Protein AF-A0A962LNJ7-F1 (afdb_monomer)

Solvent-accessible surface area (backbone atoms only — not comparable to full-atom values): 4682 Å² total; per-residue (Å²): 136,46,69,56,53,18,64,59,39,49,76,72,67,53,51,30,33,33,34,39,23,33,70,70,36,47,74,70,51,39,65,50,36,55,49,21,22,47,78,59,70,27,46,75,48,82,42,74,46,89,78,63,65,41,71,70,51,35,48,55,50,48,68,74,40,66,93,65,41,78,46,78,44,51,44,68,58,68,49,48,45,76,45,94

Secondary structure (DSSP, 8-state):
--TTHHHHHHHTT--EEEEEE-HHHIIIIIHHHHHHHHHTT-EEEEEE--S---HHHHHHHHHHHTTT-SEEEEESSHHHHHT-

Nearest PDB structures (foldseek):
  8goa-assembly1_A  TM=9.380E-01  e=1.376E-05  Escherichia coli K-12
  1jqa-assembly1_A  TM=9.460E-01  e=1.472E-05  Geobacillus stearothermophilus
  1jpu-assembly1_A  TM=9.487E-01  e=5.267E-05  Geobacillus stearothermophilus
  1jq5-assembly1_A  TM=9.535E-01  e=7.366E-05  Geobacillus stearothermophilus
  5xn8-assembly1_A  TM=9.369E-01  e=7.878E-05  unidentified

pLDDT: mean 93.02, std 6.14, range [53.75, 97.5]

Sequence (84 aa):
MLNGTGRYLSLLRVKRVAILMSVRGQASEGKQLIRSLKSEGIESEVRTFGGECSLAEVEIHRSALQGRADCLIAVGGGKCVDAG

Foldseek 3Di:
DQLCVLVVVVVVVWAEEEEEEAPVCCVPPVVNNCVSNVVNNHHYDYDHQPQALDPVSLVVVCVVCPVPGPYYHFDDDDSSVSSD

Mean predicted aligned error: 3.02 Å

Radius of gyration: 12.23 Å; Cα contacts (8 Å, |Δi|>4): 135; chains: 1; bounding box: 32×19×26 Å

Structure (mmCIF, N/CA/C/O backbone):
data_AF-A0A962LNJ7-F1
#
_entry.id   AF-A0A962LNJ7-F1
#
loop_
_atom_site.group_PDB
_atom_site.id
_atom_site.type_symbol
_atom_site.label_atom_id
_atom_site.label_alt_id
_atom_site.label_comp_id
_atom_site.label_asym_id
_atom_site.label_entity_id
_atom_site.label_seq_id
_atom_site.pdbx_PDB_ins_code
_atom_site.Cartn_x
_atom_site.Cartn_y
_atom_site.Cartn_z
_atom_site.occupancy
_atom_site.B_iso_or_equiv
_atom_site.auth_seq_id
_atom_site.auth_comp_id
_atom_site.auth_asym_id
_atom_site.auth_atom_id
_atom_site.pdbx_PDB_model_num
ATOM 1 N N . MET A 1 1 ? -14.451 0.152 -8.809 1.00 53.75 1 MET A N 1
ATOM 2 C CA . MET A 1 1 ? -14.563 -1.206 -8.225 1.00 53.75 1 MET A CA 1
ATOM 3 C C . MET A 1 1 ? -13.963 -1.319 -6.815 1.00 53.75 1 MET A C 1
ATOM 5 O O . MET A 1 1 ? -14.239 -2.306 -6.156 1.00 53.75 1 MET A O 1
ATOM 9 N N . LEU A 1 2 ? -13.237 -0.318 -6.287 1.00 70.50 2 LEU A N 1
ATOM 10 C CA . LEU A 1 2 ? -12.546 -0.416 -4.981 1.00 70.50 2 LEU A CA 1
ATOM 11 C C . LEU A 1 2 ? -13.330 0.166 -3.783 1.00 70.50 2 LEU A C 1
ATOM 13 O O . LEU A 1 2 ? -12.784 0.328 -2.699 1.00 70.50 2 LEU A O 1
ATOM 17 N N . ASN A 1 3 ? -14.615 0.501 -3.952 1.00 74.56 3 ASN A N 1
ATOM 18 C CA . ASN A 1 3 ? -15.402 1.167 -2.901 1.00 74.56 3 ASN A CA 1
ATOM 19 C C . ASN A 1 3 ? -15.671 0.283 -1.673 1.00 74.56 3 ASN A C 1
ATOM 21 O O . ASN A 1 3 ? -15.921 0.812 -0.595 1.00 74.56 3 ASN A O 1
ATOM 25 N N . GLY A 1 4 ? -15.644 -1.043 -1.831 1.00 86.75 4 GLY A N 1
ATOM 26 C CA . GLY A 1 4 ? -15.911 -1.990 -0.747 1.00 86.75 4 GLY A CA 1
ATOM 27 C C . GLY A 1 4 ? -14.675 -2.418 0.042 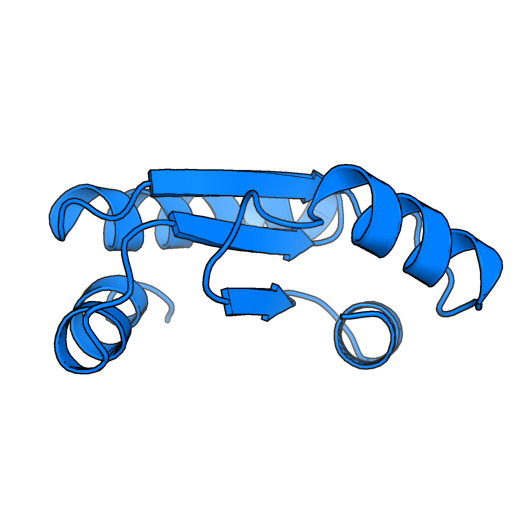1.00 86.75 4 GLY A C 1
ATOM 28 O O . GLY A 1 4 ? -14.828 -3.102 1.048 1.00 86.75 4 GLY A O 1
ATOM 29 N N . THR A 1 5 ? -13.465 -2.047 -0.391 1.00 91.69 5 THR A N 1
ATOM 30 C CA . THR A 1 5 ? -12.221 -2.610 0.156 1.00 91.69 5 THR A CA 1
ATOM 31 C C . THR A 1 5 ? -12.061 -2.336 1.648 1.00 91.69 5 THR A C 1
ATOM 33 O O . THR A 1 5 ? -11.741 -3.258 2.394 1.00 91.69 5 THR A O 1
ATOM 36 N N . GLY A 1 6 ? -12.359 -1.116 2.108 1.00 92.12 6 GLY A N 1
ATOM 37 C CA . GLY A 1 6 ? -12.330 -0.798 3.537 1.00 92.12 6 GLY A CA 1
ATOM 38 C C . GLY A 1 6 ? -13.263 -1.687 4.353 1.00 92.12 6 GLY A C 1
ATOM 39 O O . GLY A 1 6 ? -12.854 -2.215 5.382 1.00 92.12 6 GLY A O 1
ATOM 40 N N . ARG A 1 7 ? -14.485 -1.924 3.859 1.00 93.25 7 ARG A N 1
ATOM 41 C CA . ARG A 1 7 ? -15.480 -2.741 4.565 1.00 93.25 7 ARG A CA 1
ATOM 42 C C . ARG A 1 7 ? -15.068 -4.205 4.666 1.00 93.25 7 ARG A C 1
ATOM 44 O O . ARG A 1 7 ? -15.361 -4.855 5.659 1.00 93.25 7 ARG A O 1
ATOM 51 N N . TYR A 1 8 ? -14.381 -4.741 3.660 1.00 92.94 8 TYR A N 1
ATOM 52 C CA . TYR A 1 8 ? -13.845 -6.101 3.748 1.00 92.94 8 TYR A CA 1
ATOM 53 C C . TYR A 1 8 ? -12.691 -6.197 4.749 1.00 92.94 8 TYR A C 1
ATOM 55 O O . TYR A 1 8 ? -12.630 -7.148 5.524 1.00 92.94 8 TYR A O 1
ATOM 63 N N . LEU A 1 9 ? -11.804 -5.201 4.779 1.00 93.50 9 LEU A N 1
ATOM 64 C CA . LEU A 1 9 ? -10.670 -5.190 5.705 1.00 93.50 9 LEU A CA 1
ATOM 65 C C . LEU A 1 9 ? -11.079 -4.902 7.153 1.00 93.50 9 LEU A C 1
ATOM 67 O O . LEU A 1 9 ? -10.439 -5.414 8.073 1.00 93.50 9 LEU A O 1
ATOM 71 N N . SER A 1 10 ? -12.170 -4.163 7.382 1.00 92.31 10 SER A N 1
ATOM 72 C CA . SER A 1 10 ? -12.687 -3.934 8.735 1.00 92.31 10 SER A CA 1
ATOM 73 C C . SER A 1 10 ? -13.178 -5.231 9.394 1.00 92.31 10 SER A C 1
ATOM 75 O O . SER A 1 10 ? -12.989 -5.407 10.600 1.00 92.31 10 SER A O 1
ATOM 77 N N . LEU A 1 11 ? -13.672 -6.203 8.612 1.00 94.00 11 LEU A N 1
ATOM 78 C CA . LEU A 1 11 ? -14.004 -7.553 9.099 1.00 94.00 11 LEU A CA 1
ATOM 79 C C . LEU A 1 11 ? -12.773 -8.324 9.597 1.00 94.00 11 LEU A C 1
ATOM 81 O O . LEU A 1 11 ? -12.881 -9.121 10.527 1.00 94.00 11 LEU A O 1
ATOM 85 N N . LEU A 1 12 ? -11.598 -8.051 9.021 1.00 93.19 12 LEU A N 1
ATOM 86 C CA . LEU A 1 12 ? -10.313 -8.618 9.442 1.00 93.19 12 LEU A CA 1
ATOM 87 C C . LEU A 1 12 ? -9.671 -7.842 10.603 1.00 93.19 12 LEU A C 1
ATOM 89 O O . LEU A 1 12 ? -8.572 -8.179 11.032 1.00 93.19 12 LEU A O 1
ATOM 93 N N . ARG A 1 13 ? -10.351 -6.810 11.127 1.00 93.06 13 ARG A N 1
ATOM 94 C CA . ARG A 1 13 ? -9.872 -5.929 12.207 1.00 93.06 13 ARG A CA 1
ATOM 95 C C . ARG A 1 13 ? -8.551 -5.217 11.892 1.00 93.06 13 ARG A C 1
ATOM 97 O O . ARG A 1 13 ? -7.854 -4.794 12.813 1.00 93.06 13 ARG A O 1
ATOM 104 N N . VAL A 1 14 ? -8.237 -5.042 10.611 1.00 95.19 14 VAL A N 1
ATOM 105 C CA . VAL A 1 14 ? -7.073 -4.275 10.153 1.00 95.19 14 VAL A CA 1
ATOM 106 C C . VAL A 1 14 ? -7.231 -2.810 10.561 1.00 95.19 14 VAL A C 1
ATOM 108 O O . VAL A 1 14 ? -8.321 -2.245 10.438 1.00 95.19 14 VAL A O 1
ATOM 111 N N . LYS A 1 15 ? -6.153 -2.188 11.053 1.00 95.69 15 LYS A N 1
ATOM 112 C CA . LYS A 1 15 ? -6.143 -0.772 11.455 1.00 95.69 15 LYS A CA 1
ATOM 113 C C . LYS A 1 15 ? -5.227 0.078 10.593 1.00 95.69 15 LYS A C 1
ATOM 115 O O . LYS A 1 15 ? -5.558 1.234 10.345 1.00 95.69 15 LYS A O 1
ATOM 120 N N . ARG A 1 16 ? -4.121 -0.492 10.116 1.00 97.25 16 ARG A N 1
ATOM 121 C CA . ARG A 1 16 ? -3.125 0.187 9.285 1.00 97.25 16 ARG A CA 1
ATOM 122 C C . ARG A 1 16 ? -2.838 -0.634 8.042 1.00 97.25 16 ARG A C 1
ATOM 124 O O . ARG A 1 16 ? -2.449 -1.797 8.128 1.00 97.25 16 ARG A O 1
ATOM 131 N N . VAL A 1 17 ? -3.005 -0.016 6.887 1.00 97.31 17 VAL A N 1
ATOM 132 C CA . VAL A 1 17 ? -2.818 -0.635 5.577 1.00 97.31 17 VAL A CA 1
ATOM 133 C C . VAL A 1 17 ? -1.684 0.062 4.851 1.00 97.31 17 VAL A C 1
ATOM 135 O O . VAL A 1 17 ? -1.697 1.279 4.686 1.00 97.31 17 VAL A O 1
ATOM 138 N N . ALA A 1 18 ? -0.735 -0.703 4.337 1.00 97.50 18 ALA A N 1
ATOM 139 C CA . ALA A 1 18 ? 0.159 -0.206 3.308 1.00 97.50 18 ALA A CA 1
ATOM 140 C C . ALA A 1 18 ? -0.480 -0.412 1.932 1.00 97.50 18 ALA A C 1
ATOM 142 O O . ALA A 1 18 ? -1.097 -1.447 1.679 1.00 97.50 18 ALA A O 1
ATOM 143 N N . ILE A 1 19 ? -0.322 0.549 1.027 1.00 96.88 19 ILE A N 1
ATOM 144 C CA . ILE A 1 19 ? -0.772 0.420 -0.356 1.00 96.88 19 ILE A CA 1
ATOM 145 C C . ILE A 1 19 ? 0.417 0.611 -1.290 1.00 96.88 19 ILE A C 1
ATOM 147 O O . ILE A 1 19 ? 0.951 1.715 -1.381 1.00 96.88 19 ILE A O 1
ATOM 151 N N . LEU A 1 20 ? 0.812 -0.445 -1.998 1.00 97.06 20 LEU A N 1
ATOM 152 C CA . LEU A 1 20 ? 1.850 -0.394 -3.021 1.00 97.06 20 LEU A CA 1
ATOM 153 C C . LEU A 1 20 ? 1.199 -0.225 -4.392 1.00 97.06 20 LEU A C 1
ATOM 155 O O . LEU A 1 20 ? 0.397 -1.055 -4.812 1.00 97.06 20 LEU A O 1
ATOM 159 N N . MET A 1 21 ? 1.521 0.857 -5.094 1.00 95.56 21 MET A N 1
ATOM 160 C CA . MET A 1 21 ? 0.981 1.095 -6.432 1.00 95.56 21 MET A CA 1
ATOM 161 C C . MET A 1 21 ? 1.882 1.996 -7.267 1.00 95.56 21 MET A C 1
ATOM 163 O O . MET A 1 21 ? 2.608 2.838 -6.740 1.00 95.56 21 MET A O 1
ATOM 167 N N . SER A 1 22 ? 1.798 1.871 -8.590 1.00 93.75 22 SER A N 1
ATOM 168 C CA . SER A 1 22 ? 2.492 2.790 -9.501 1.00 93.75 22 SER A CA 1
ATOM 169 C C . SER A 1 22 ? 1.943 4.221 -9.408 1.00 93.75 22 SER A C 1
ATOM 171 O O . SER A 1 22 ? 0.797 4.441 -9.005 1.00 93.75 22 SER A O 1
ATOM 173 N N . VAL A 1 23 ? 2.715 5.202 -9.889 1.00 91.69 23 VAL A N 1
ATOM 174 C CA . VAL A 1 23 ? 2.267 6.605 -10.030 1.00 91.69 23 VAL A CA 1
ATOM 175 C C . VAL A 1 23 ? 0.951 6.705 -10.811 1.00 91.69 23 VAL A C 1
ATOM 177 O O . VAL A 1 23 ? 0.047 7.452 -10.435 1.00 91.69 23 VAL A O 1
ATOM 180 N N . ARG A 1 24 ? 0.802 5.901 -11.873 1.00 89.75 24 ARG A N 1
ATOM 181 C CA . ARG A 1 24 ? -0.435 5.840 -12.663 1.00 89.75 24 ARG A CA 1
ATOM 182 C C . ARG A 1 24 ? -1.615 5.337 -11.827 1.00 89.75 24 ARG A C 1
ATOM 184 O O . ARG A 1 24 ? -2.692 5.923 -11.906 1.00 89.75 24 ARG A O 1
ATOM 191 N N . GLY A 1 25 ? -1.402 4.301 -11.014 1.00 88.19 25 GLY A N 1
ATOM 192 C CA . GLY A 1 25 ? -2.418 3.745 -10.113 1.00 88.19 25 GLY A CA 1
ATOM 193 C C . GLY A 1 25 ? -2.883 4.745 -9.052 1.00 88.19 25 GLY A C 1
ATOM 194 O O . GLY A 1 25 ? -4.073 4.819 -8.751 1.00 88.19 25 GLY A O 1
ATOM 195 N N . GLN A 1 26 ? -1.980 5.594 -8.546 1.00 89.50 26 GLN A N 1
ATOM 196 C CA . GLN A 1 26 ? -2.342 6.664 -7.602 1.00 89.50 26 GLN A CA 1
ATOM 197 C C . GLN A 1 26 ? -3.297 7.680 -8.232 1.00 89.50 26 GLN A C 1
ATOM 199 O O . GLN A 1 26 ? -4.267 8.104 -7.595 1.00 89.50 26 GLN A O 1
ATOM 204 N N . ALA A 1 27 ? -3.038 8.052 -9.489 1.00 86.62 27 ALA A N 1
ATOM 205 C CA . ALA A 1 27 ? -3.852 9.011 -10.225 1.00 86.62 27 ALA A CA 1
ATOM 206 C C . ALA A 1 27 ? -5.244 8.465 -10.590 1.00 86.62 27 ALA A C 1
ATOM 208 O O . ALA A 1 27 ? -6.208 9.234 -10.560 1.00 86.62 27 ALA A O 1
ATOM 209 N N . SER A 1 28 ? -5.365 7.170 -10.906 1.00 86.88 28 SER A N 1
ATOM 210 C CA . SER A 1 28 ? -6.638 6.542 -11.286 1.00 86.88 28 SER A CA 1
ATOM 211 C C . SER A 1 28 ? -7.441 6.042 -10.080 1.00 86.88 28 SER A C 1
ATOM 213 O O . SER A 1 28 ? -8.530 6.535 -9.786 1.00 86.88 28 SER A O 1
ATOM 215 N N . GLU A 1 29 ? -6.906 5.052 -9.375 1.00 86.00 29 GLU A N 1
ATOM 216 C CA . GLU A 1 29 ? -7.636 4.179 -8.452 1.00 86.00 29 GLU A CA 1
ATOM 217 C C . GLU A 1 29 ? -7.336 4.500 -6.986 1.00 86.00 29 GLU A C 1
ATOM 219 O O . GLU A 1 29 ? -8.205 4.344 -6.121 1.00 86.00 29 GLU A O 1
ATOM 224 N N . GLY A 1 30 ? -6.138 5.024 -6.704 1.00 90.19 30 GLY A N 1
ATOM 225 C CA . GLY A 1 30 ? -5.661 5.279 -5.346 1.00 90.19 30 GLY A CA 1
ATOM 226 C C . GLY A 1 30 ? -6.582 6.198 -4.550 1.00 90.19 30 GLY A C 1
ATOM 227 O O . GLY A 1 30 ? -6.935 5.891 -3.413 1.00 90.19 30 GLY A O 1
ATOM 228 N N . LYS A 1 31 ? -7.089 7.275 -5.167 1.00 91.38 31 LYS A N 1
ATOM 229 C CA . LYS A 1 31 ? -8.042 8.192 -4.511 1.00 91.38 31 LYS A CA 1
ATOM 230 C C . LYS A 1 31 ? -9.336 7.506 -4.072 1.00 91.38 31 LYS A C 1
ATOM 232 O O . LYS A 1 31 ? -9.974 7.957 -3.122 1.00 91.38 31 LYS A O 1
ATOM 237 N N . GLN A 1 32 ? -9.795 6.489 -4.800 1.00 92.94 32 GLN A N 1
ATOM 238 C CA . GLN A 1 32 ? -11.022 5.768 -4.459 1.00 92.94 32 GLN A CA 1
ATOM 239 C C . GLN A 1 32 ? -10.762 4.769 -3.325 1.00 92.94 32 GLN A C 1
ATOM 241 O O . GLN A 1 32 ? -11.522 4.744 -2.359 1.00 92.94 32 GLN A O 1
ATOM 246 N N . LEU A 1 33 ? -9.652 4.032 -3.398 1.00 94.44 33 LEU A N 1
ATOM 247 C CA . LEU A 1 33 ? -9.235 3.090 -2.359 1.00 94.44 33 LEU A CA 1
ATOM 248 C C . LEU A 1 33 ? -8.982 3.782 -1.013 1.00 94.44 33 LEU A C 1
ATOM 250 O O . LEU A 1 33 ? -9.562 3.385 -0.007 1.00 94.44 33 LEU A O 1
ATOM 254 N N . ILE A 1 34 ? -8.199 4.864 -0.998 1.00 94.94 34 ILE A N 1
ATOM 255 C CA . ILE A 1 34 ? -7.891 5.624 0.226 1.00 94.94 34 ILE A CA 1
ATOM 256 C C . ILE A 1 34 ? -9.176 6.143 0.883 1.00 94.94 34 ILE A C 1
ATOM 258 O O . ILE A 1 34 ? -9.320 6.087 2.102 1.00 94.94 34 ILE A O 1
ATOM 262 N N . ARG A 1 35 ? -10.149 6.610 0.086 1.00 94.81 35 ARG A N 1
ATOM 263 C CA . ARG A 1 35 ? -11.455 7.038 0.611 1.00 94.81 35 ARG A CA 1
ATOM 264 C C . ARG A 1 35 ? -12.232 5.887 1.251 1.00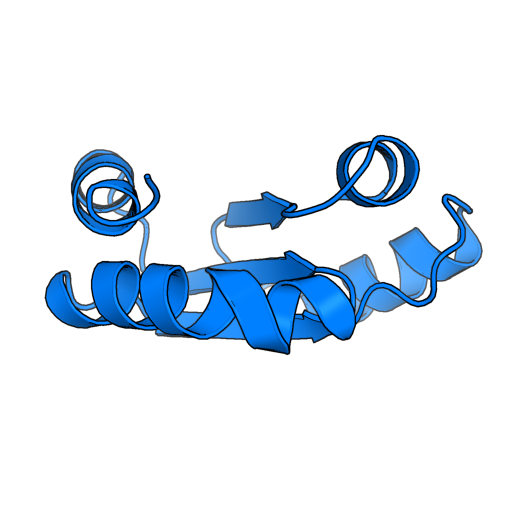 94.81 35 ARG A C 1
ATOM 266 O O . ARG A 1 35 ? -12.798 6.099 2.316 1.00 94.81 35 ARG A O 1
ATOM 273 N N . SER A 1 36 ? -12.234 4.705 0.632 1.00 95.56 36 SER A N 1
ATOM 274 C CA . SER A 1 36 ? -12.892 3.504 1.172 1.00 95.56 36 SER A CA 1
ATOM 275 C C . SER A 1 36 ? -12.267 3.045 2.496 1.00 95.56 36 SER A C 1
ATOM 277 O O . SER A 1 36 ? -12.984 2.724 3.438 1.00 95.56 36 SER A O 1
ATOM 279 N N . LEU A 1 37 ? -10.934 3.063 2.604 1.00 96.19 37 LEU A N 1
ATOM 280 C CA . LEU A 1 37 ? -10.234 2.745 3.855 1.00 96.19 37 LEU A CA 1
ATOM 281 C C . LEU A 1 37 ? -10.565 3.768 4.949 1.00 96.19 37 LEU A C 1
ATOM 283 O O . LEU A 1 37 ? -10.956 3.408 6.059 1.00 96.19 37 LEU A O 1
ATOM 287 N N . LYS A 1 38 ? -10.495 5.059 4.605 1.00 96.00 38 LYS A N 1
ATOM 288 C CA . LYS A 1 38 ? -10.773 6.148 5.542 1.00 96.00 38 LYS A CA 1
ATOM 289 C C . LYS A 1 38 ? -12.208 6.120 6.075 1.00 96.00 38 LYS A C 1
ATOM 291 O O . LYS A 1 38 ? -12.402 6.406 7.252 1.00 96.00 38 LYS A O 1
ATOM 296 N N . SER A 1 39 ? -13.207 5.773 5.254 1.00 95.94 39 SER A N 1
ATOM 297 C CA . SER A 1 39 ? -14.606 5.681 5.713 1.00 95.94 39 SER A CA 1
ATOM 298 C C . SER A 1 39 ? -14.838 4.596 6.766 1.00 95.94 39 SER A C 1
ATOM 300 O O . SER A 1 39 ? -15.833 4.650 7.476 1.00 95.94 39 SER A O 1
ATOM 302 N N . GLU A 1 40 ? -13.912 3.647 6.889 1.00 96.31 40 GLU A N 1
ATOM 303 C CA . GLU A 1 40 ? -13.964 2.537 7.846 1.00 96.31 40 GLU A CA 1
ATOM 304 C C . GLU A 1 40 ? -12.982 2.747 9.015 1.00 96.31 40 GLU A C 1
ATOM 306 O O . GLU A 1 40 ? -12.762 1.850 9.827 1.00 96.31 40 GLU A O 1
ATOM 311 N N . GLY A 1 41 ? -12.376 3.939 9.112 1.00 96.19 41 GLY A N 1
ATOM 312 C CA . GLY A 1 41 ? -11.414 4.281 10.162 1.00 96.19 41 GLY A CA 1
ATOM 313 C C . GLY A 1 41 ? -10.075 3.550 10.041 1.00 96.19 41 GLY A C 1
ATOM 314 O O . GLY A 1 41 ? -9.402 3.355 11.050 1.00 96.19 41 GLY A O 1
ATOM 315 N N . ILE A 1 42 ? -9.707 3.121 8.832 1.00 97.44 42 ILE A N 1
ATOM 316 C CA . ILE A 1 42 ? -8.445 2.434 8.553 1.00 97.44 42 ILE A CA 1
ATOM 317 C C . ILE A 1 42 ? -7.418 3.466 8.079 1.00 97.44 42 ILE A C 1
ATOM 319 O O . ILE A 1 42 ? -7.654 4.201 7.116 1.00 97.44 42 ILE A O 1
ATOM 323 N N . GLU A 1 43 ? -6.270 3.514 8.749 1.00 97.12 43 GLU A N 1
ATOM 324 C CA . GLU A 1 43 ? -5.129 4.329 8.342 1.00 97.12 43 GLU A CA 1
ATOM 325 C C . GLU A 1 43 ? -4.440 3.697 7.132 1.00 97.12 43 GLU A C 1
ATOM 327 O O . GLU A 1 43 ? -4.307 2.476 7.047 1.00 97.12 43 GLU A O 1
ATOM 332 N N . SER A 1 44 ? -3.988 4.522 6.187 1.00 96.31 44 SER A N 1
ATOM 333 C CA . SER A 1 44 ? -3.335 4.033 4.973 1.00 96.31 44 SER A CA 1
ATOM 334 C C . SER A 1 44 ? -2.044 4.781 4.662 1.00 96.31 44 SER A C 1
ATOM 336 O O . SER A 1 44 ? -2.074 6.007 4.537 1.00 96.31 44 SER A O 1
ATOM 338 N N . GLU A 1 45 ? -0.950 4.052 4.445 1.00 96.19 45 GLU A N 1
ATOM 339 C CA . GLU A 1 45 ? 0.318 4.577 3.928 1.00 96.19 45 GLU A CA 1
ATOM 340 C C . GLU A 1 45 ? 0.495 4.163 2.461 1.00 96.19 45 GLU A C 1
ATOM 342 O O . GLU A 1 45 ? 0.520 2.977 2.137 1.00 96.19 45 GLU A O 1
ATOM 347 N N . VAL A 1 46 ? 0.630 5.135 1.555 1.00 95.81 46 VAL A N 1
ATOM 348 C CA . VAL A 1 46 ? 0.860 4.863 0.128 1.00 95.81 46 VAL A CA 1
ATOM 349 C C . VAL A 1 46 ? 2.358 4.796 -0.152 1.00 95.81 46 VAL A C 1
ATOM 351 O O . VAL A 1 46 ? 3.106 5.716 0.179 1.00 95.81 46 VAL A O 1
ATOM 354 N N . ARG A 1 47 ? 2.790 3.729 -0.824 1.00 96.56 47 ARG A N 1
ATOM 355 C CA . ARG A 1 47 ? 4.138 3.544 -1.359 1.00 96.56 47 ARG A CA 1
ATOM 356 C C . ARG A 1 47 ? 4.075 3.481 -2.881 1.00 96.56 47 ARG A C 1
ATOM 358 O O . ARG A 1 47 ? 3.238 2.788 -3.459 1.00 96.56 47 ARG A O 1
ATOM 365 N N . THR A 1 48 ? 4.976 4.207 -3.531 1.00 96.31 48 THR A N 1
ATOM 366 C CA . THR A 1 48 ? 5.075 4.209 -4.992 1.00 96.31 48 THR A CA 1
ATOM 367 C C . THR A 1 48 ? 5.930 3.039 -5.457 1.00 96.31 48 THR A C 1
ATOM 369 O O . THR A 1 48 ? 7.111 3.003 -5.128 1.00 96.31 48 THR A O 1
ATOM 372 N N . PHE A 1 49 ? 5.346 2.130 -6.235 1.00 96.19 49 PHE A N 1
ATOM 373 C CA . PHE A 1 49 ? 6.081 1.104 -6.975 1.00 96.19 49 PHE A CA 1
ATOM 374 C C . PHE A 1 49 ? 6.878 1.773 -8.105 1.00 96.19 49 PHE A C 1
ATOM 376 O O . PHE A 1 49 ? 6.305 2.499 -8.926 1.00 96.19 49 PHE A O 1
ATOM 383 N N . GLY A 1 50 ? 8.188 1.556 -8.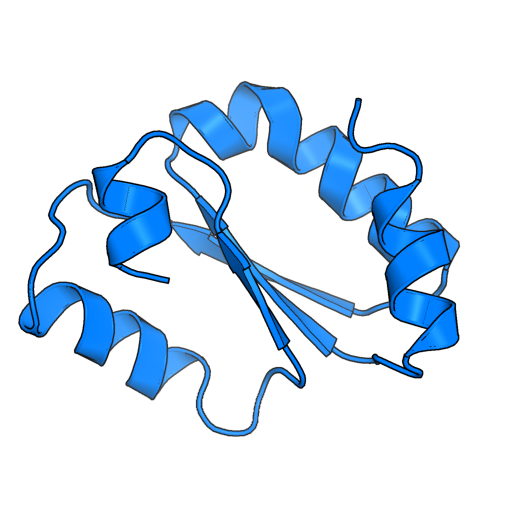112 1.00 93.81 50 GLY A N 1
ATOM 384 C CA . GLY A 1 50 ? 9.176 2.067 -9.059 1.00 93.81 50 GLY A CA 1
ATOM 385 C C . GLY A 1 50 ? 9.168 1.366 -10.417 1.00 93.81 50 GLY A C 1
ATOM 386 O O . GLY A 1 50 ? 9.679 1.928 -11.384 1.00 93.81 50 GLY A O 1
ATOM 387 N N . GLY A 1 51 ? 8.512 0.209 -10.530 1.00 92.88 51 GLY A N 1
ATOM 388 C CA . GLY A 1 51 ? 8.226 -0.439 -11.813 1.00 92.88 51 GLY A CA 1
ATOM 389 C C . GLY A 1 51 ? 8.950 -1.762 -12.035 1.00 92.88 51 GLY A C 1
ATOM 390 O O . GLY A 1 51 ? 8.631 -2.454 -13.008 1.00 92.88 51 GLY A O 1
ATOM 391 N N . GLU A 1 52 ? 9.860 -2.151 -11.139 1.00 93.25 52 GLU A N 1
ATOM 392 C CA . GLU A 1 52 ? 10.616 -3.390 -11.260 1.00 93.25 52 GLU A CA 1
ATOM 393 C C . GLU A 1 52 ? 10.305 -4.376 -10.133 1.00 93.25 52 GLU A C 1
ATOM 395 O O . GLU A 1 52 ? 10.493 -4.126 -8.947 1.00 93.25 52 GLU A O 1
ATOM 400 N N . CYS A 1 53 ? 9.868 -5.573 -10.521 1.00 94.62 53 CYS A N 1
ATOM 401 C CA . CYS A 1 53 ? 9.707 -6.677 -9.585 1.00 94.62 53 CYS A CA 1
ATOM 402 C C . CYS A 1 53 ? 11.087 -7.271 -9.272 1.00 94.62 53 CYS A C 1
ATOM 404 O O . CYS A 1 53 ? 11.514 -8.250 -9.884 1.00 94.62 53 CYS A O 1
ATOM 406 N N . SER A 1 54 ? 11.814 -6.631 -8.356 1.00 96.12 54 SER A N 1
ATOM 407 C CA . SER A 1 54 ? 13.173 -7.004 -7.965 1.00 96.12 54 SER A CA 1
ATOM 408 C C . SER A 1 54 ? 13.310 -7.109 -6.448 1.00 96.12 54 SER A C 1
ATOM 410 O O . SER A 1 54 ? 12.627 -6.406 -5.706 1.00 96.12 54 SER A O 1
ATOM 412 N N . LEU A 1 55 ? 14.247 -7.939 -5.975 1.00 97.31 55 LEU A N 1
ATOM 413 C CA . LEU A 1 55 ? 14.537 -8.061 -4.539 1.00 97.31 55 LEU A CA 1
ATOM 414 C C . LEU A 1 55 ? 14.935 -6.720 -3.909 1.00 97.31 55 LEU A C 1
ATOM 416 O O . LEU A 1 55 ? 14.564 -6.446 -2.773 1.00 97.31 55 LEU A O 1
ATOM 420 N N . ALA A 1 56 ? 15.660 -5.878 -4.649 1.00 97.06 56 ALA A N 1
ATOM 421 C CA . ALA A 1 56 ? 16.060 -4.559 -4.172 1.00 97.06 56 ALA A CA 1
ATOM 422 C C . ALA A 1 56 ? 14.842 -3.656 -3.917 1.00 97.06 56 ALA A C 1
ATOM 424 O O . ALA A 1 56 ? 14.775 -2.984 -2.891 1.00 97.06 56 ALA A O 1
ATOM 425 N N . GLU A 1 57 ? 13.862 -3.670 -4.822 1.00 95.69 57 GLU A N 1
ATOM 426 C CA . GLU A 1 57 ? 12.639 -2.878 -4.680 1.00 95.69 57 GLU A CA 1
ATOM 427 C C . GLU A 1 57 ? 11.742 -3.409 -3.553 1.00 95.69 57 GLU A C 1
ATOM 429 O O . GLU A 1 57 ? 11.287 -2.633 -2.709 1.00 95.69 57 GLU A O 1
ATOM 434 N N . VAL A 1 58 ? 11.576 -4.734 -3.462 1.00 96.75 58 VAL A N 1
ATOM 435 C CA . VAL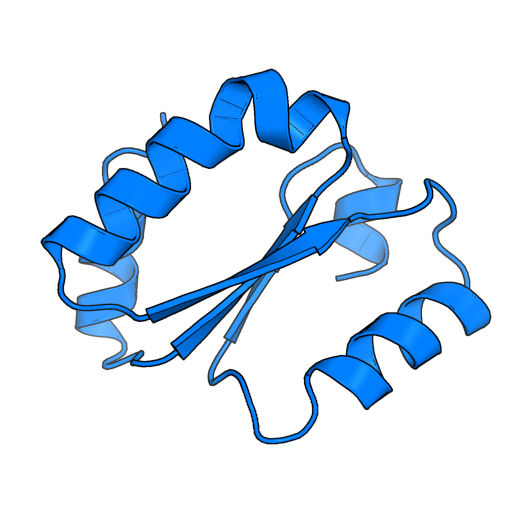 A 1 58 ? 10.872 -5.386 -2.344 1.00 96.75 58 VAL A CA 1
ATOM 436 C C . VAL A 1 58 ? 11.498 -4.989 -1.008 1.00 96.75 58 VAL A C 1
ATOM 438 O O . VAL A 1 58 ? 10.783 -4.615 -0.080 1.00 96.75 58 VAL A O 1
ATOM 441 N N . GLU A 1 59 ? 12.827 -5.003 -0.901 1.00 97.50 59 GLU A N 1
ATOM 442 C CA . GLU A 1 59 ? 13.525 -4.680 0.344 1.00 97.50 59 GLU A CA 1
ATOM 443 C C . GLU A 1 59 ? 13.343 -3.213 0.763 1.00 97.50 59 GLU A C 1
ATOM 445 O O . GLU A 1 59 ? 13.150 -2.930 1.949 1.00 97.50 59 GLU A O 1
ATOM 450 N N . ILE A 1 60 ? 13.311 -2.280 -0.196 1.00 96.44 60 ILE A N 1
ATOM 451 C CA . ILE A 1 60 ? 12.990 -0.865 0.056 1.00 96.44 60 ILE A CA 1
ATOM 452 C C . ILE A 1 60 ? 11.599 -0.734 0.687 1.00 96.44 60 ILE A C 1
ATOM 454 O O . ILE A 1 60 ? 11.420 0.006 1.661 1.00 96.44 60 ILE A O 1
ATOM 458 N N . HIS A 1 61 ? 10.603 -1.441 0.149 1.00 96.75 61 HIS A N 1
ATOM 459 C CA . HIS A 1 61 ? 9.237 -1.394 0.667 1.00 96.75 61 HIS A CA 1
ATOM 460 C C . HIS A 1 61 ? 9.098 -2.128 2.003 1.00 96.75 61 HIS A C 1
ATOM 462 O O . HIS A 1 61 ? 8.494 -1.580 2.926 1.00 96.75 61 HIS A O 1
ATOM 468 N N . ARG A 1 62 ? 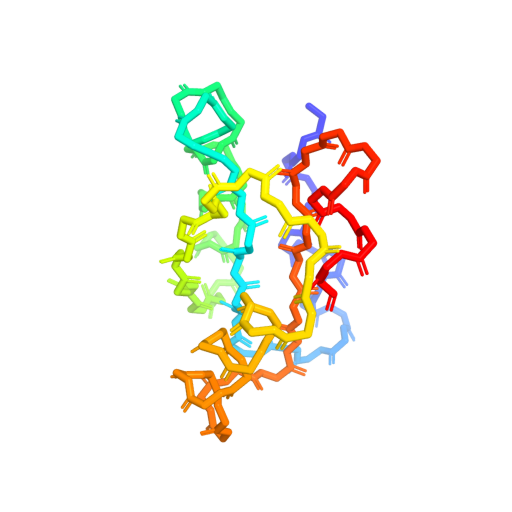9.719 -3.303 2.149 1.00 96.25 62 ARG A N 1
ATOM 469 C CA . ARG A 1 62 ? 9.756 -4.081 3.394 1.00 96.25 62 ARG A CA 1
ATOM 470 C C . ARG A 1 62 ? 10.334 -3.255 4.536 1.00 96.25 62 ARG A C 1
ATOM 472 O O . ARG A 1 62 ? 9.680 -3.098 5.564 1.00 96.25 62 ARG A O 1
ATOM 479 N N . SER A 1 63 ? 11.518 -2.680 4.335 1.00 96.50 63 SER A N 1
ATOM 480 C CA . SER A 1 63 ? 12.194 -1.851 5.338 1.00 96.50 63 SER A CA 1
ATOM 481 C C . SER A 1 63 ? 11.379 -0.607 5.704 1.00 96.50 63 SER A C 1
ATOM 483 O O . SER A 1 63 ? 11.313 -0.229 6.871 1.00 96.50 63 SER A O 1
ATOM 485 N N . ALA A 1 64 ? 10.706 0.017 4.731 1.00 95.88 64 ALA A N 1
ATOM 486 C CA . ALA A 1 64 ? 9.865 1.184 4.990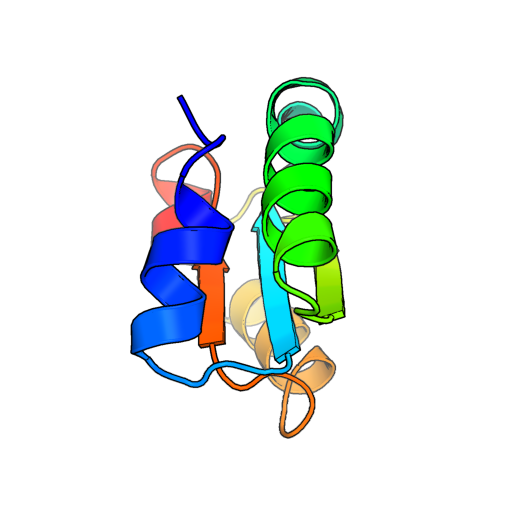 1.00 95.88 64 ALA A CA 1
ATOM 487 C C . ALA A 1 64 ? 8.596 0.856 5.797 1.00 95.88 64 ALA A C 1
ATOM 489 O O . ALA A 1 64 ? 8.139 1.704 6.562 1.00 95.88 64 ALA A O 1
ATOM 490 N N . LEU A 1 65 ? 8.034 -0.345 5.626 1.00 96.25 65 LEU A N 1
ATOM 491 C CA . LEU A 1 65 ? 6.737 -0.743 6.185 1.00 96.25 65 LEU A CA 1
ATOM 492 C C . LEU A 1 65 ? 6.836 -1.646 7.422 1.00 96.25 65 LEU A C 1
ATOM 494 O O . LEU A 1 65 ? 5.818 -1.918 8.064 1.00 96.25 65 LEU A O 1
ATOM 498 N N . GLN A 1 66 ? 8.035 -2.109 7.778 1.00 95.06 66 GLN A N 1
ATOM 499 C CA . GLN A 1 66 ? 8.251 -3.026 8.893 1.00 95.06 66 GLN A CA 1
ATOM 500 C C . GLN A 1 66 ? 7.661 -2.475 10.203 1.00 95.06 66 GLN A C 1
ATOM 502 O O . GLN A 1 66 ? 8.072 -1.430 10.704 1.00 95.06 66 GLN A O 1
ATOM 507 N N . GLY A 1 67 ? 6.673 -3.189 10.756 1.00 94.12 67 GLY A N 1
ATOM 508 C CA . GLY A 1 67 ? 5.968 -2.812 11.988 1.00 94.12 67 GLY A CA 1
ATOM 509 C C . GLY A 1 67 ? 4.989 -1.635 11.855 1.00 94.12 67 GLY A C 1
ATOM 510 O O . GLY A 1 67 ? 4.416 -1.218 12.862 1.00 94.12 67 GLY A O 1
ATOM 511 N N . ARG A 1 68 ? 4.788 -1.094 10.645 1.00 94.19 68 ARG A N 1
ATOM 512 C CA . ARG A 1 68 ? 3.945 0.091 10.390 1.00 94.19 68 ARG A CA 1
ATOM 513 C C . ARG A 1 68 ? 2.586 -0.225 9.776 1.00 94.19 68 ARG A C 1
ATOM 515 O O . ARG A 1 68 ? 1.670 0.580 9.910 1.00 94.19 68 ARG A O 1
ATOM 522 N N . ALA A 1 69 ? 2.445 -1.382 9.141 1.00 95.12 69 ALA A N 1
ATOM 523 C CA . ALA A 1 69 ? 1.199 -1.832 8.536 1.00 95.12 69 ALA A CA 1
ATOM 524 C C . ALA A 1 69 ? 0.844 -3.247 8.998 1.00 95.12 69 ALA A C 1
ATOM 526 O O . ALA A 1 69 ? 1.725 -4.077 9.219 1.00 95.12 69 ALA A O 1
ATOM 527 N N . ASP A 1 70 ? -0.454 -3.510 9.118 1.00 94.56 70 ASP A N 1
ATOM 528 C CA . ASP A 1 70 ? -0.994 -4.822 9.474 1.00 94.56 70 ASP A CA 1
ATOM 529 C C . ASP A 1 70 ? -1.243 -5.672 8.212 1.00 94.56 70 ASP A C 1
ATOM 531 O O . ASP A 1 70 ? -1.261 -6.899 8.277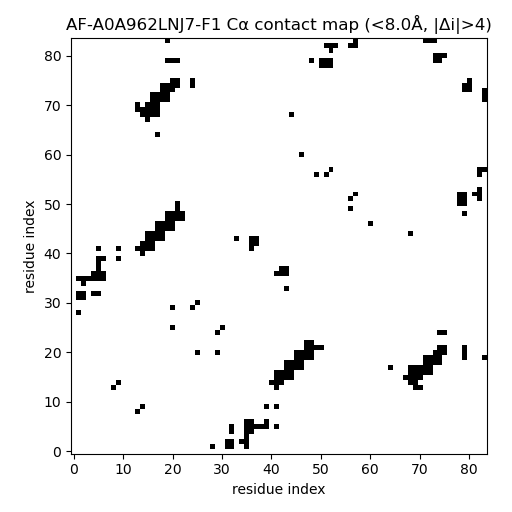 1.00 94.56 70 ASP A O 1
ATOM 535 N N . CYS A 1 71 ? -1.414 -5.029 7.050 1.00 94.50 71 CYS A N 1
ATOM 536 C CA . CYS A 1 71 ? -1.461 -5.694 5.750 1.00 94.50 71 CYS A CA 1
ATOM 537 C C . CYS A 1 71 ? -0.973 -4.783 4.613 1.00 94.50 71 CYS A C 1
ATOM 539 O O . CYS A 1 71 ? -0.960 -3.555 4.739 1.00 94.50 71 CYS A O 1
ATOM 541 N N . LEU A 1 72 ? -0.640 -5.396 3.475 1.00 96.06 72 LEU A N 1
ATOM 542 C CA . LEU A 1 72 ? -0.302 -4.715 2.229 1.00 96.06 72 LEU A CA 1
ATOM 543 C C . LEU A 1 72 ? -1.398 -4.941 1.180 1.00 96.06 72 LEU A C 1
ATOM 545 O O . LEU A 1 72 ? -1.897 -6.053 1.023 1.00 96.06 72 LEU A O 1
ATOM 549 N N . ILE A 1 73 ? -1.752 -3.890 0.445 1.00 95.38 73 ILE A N 1
ATOM 550 C CA . ILE A 1 73 ? -2.563 -3.964 -0.772 1.00 95.38 73 ILE A CA 1
ATOM 551 C C . ILE A 1 73 ? -1.678 -3.556 -1.950 1.00 95.38 73 ILE A C 1
ATOM 553 O O . ILE A 1 73 ? -1.298 -2.390 -2.058 1.00 95.38 73 ILE A O 1
ATOM 557 N N . ALA A 1 74 ? -1.389 -4.486 -2.856 1.00 95.12 74 ALA A N 1
ATOM 558 C CA . ALA A 1 74 ? -0.754 -4.174 -4.132 1.00 95.12 74 ALA A CA 1
ATOM 559 C C . ALA A 1 74 ? -1.817 -3.830 -5.190 1.00 95.12 74 ALA A C 1
ATOM 561 O O . ALA A 1 74 ? -2.773 -4.581 -5.388 1.00 95.12 74 ALA A O 1
ATOM 562 N N . VAL A 1 75 ? -1.670 -2.688 -5.868 1.00 91.75 75 VAL A N 1
ATOM 563 C CA . VAL A 1 75 ? -2.600 -2.223 -6.911 1.00 91.75 75 VAL A CA 1
ATOM 564 C C . VAL A 1 75 ? -1.822 -1.839 -8.167 1.00 91.75 75 VAL A C 1
ATOM 566 O O . VAL A 1 75 ? -1.136 -0.815 -8.219 1.00 91.75 75 VAL A O 1
ATOM 569 N N . GLY A 1 76 ? -1.944 -2.653 -9.212 1.00 88.25 76 GLY A N 1
ATOM 570 C CA . GLY A 1 76 ? -1.273 -2.417 -10.485 1.00 88.25 76 GLY A CA 1
ATOM 571 C C . GLY A 1 76 ? -1.281 -3.642 -11.394 1.00 88.25 76 GLY A C 1
ATOM 572 O O . GLY A 1 76 ? -2.075 -4.560 -11.214 1.00 88.25 76 GLY A O 1
ATOM 573 N N . GLY A 1 77 ? -0.393 -3.640 -12.392 1.00 88.75 77 GLY A N 1
ATOM 574 C CA . GLY A 1 77 ? -0.148 -4.809 -13.245 1.00 88.75 77 GLY A CA 1
ATOM 575 C C . GLY A 1 77 ? 0.713 -5.875 -12.555 1.00 88.75 77 GLY A C 1
ATOM 576 O O . GLY A 1 77 ? 1.171 -5.659 -11.435 1.00 88.75 77 GLY A O 1
ATOM 577 N N . GLY A 1 78 ? 0.987 -6.981 -13.261 1.00 90.75 78 GLY A N 1
ATOM 578 C CA . GLY A 1 78 ? 1.664 -8.176 -12.721 1.00 90.75 78 GLY A CA 1
ATOM 579 C C . GLY A 1 78 ? 2.894 -7.870 -11.869 1.00 90.75 78 GLY A C 1
ATOM 580 O O . GLY A 1 78 ? 2.885 -8.161 -10.684 1.00 90.75 78 GLY A O 1
ATOM 581 N N . LYS A 1 79 ? 3.866 -7.119 -12.408 1.00 93.12 79 LYS A N 1
ATOM 582 C CA . LYS A 1 79 ? 5.089 -6.749 -11.670 1.00 93.12 79 LYS A CA 1
ATOM 583 C C . LYS A 1 79 ? 4.833 -6.080 -10.310 1.00 93.12 79 LYS A C 1
ATOM 585 O O . LYS A 1 79 ? 5.575 -6.316 -9.370 1.00 93.12 79 LYS A O 1
ATOM 590 N N . CYS A 1 80 ? 3.825 -5.210 -10.217 1.00 93.19 80 CYS A N 1
ATOM 591 C CA . CYS A 1 80 ? 3.503 -4.508 -8.971 1.00 93.19 80 CYS A CA 1
ATOM 592 C C . CYS A 1 80 ? 2.867 -5.450 -7.947 1.00 93.19 80 CYS A C 1
ATOM 594 O O . CYS A 1 80 ? 3.064 -5.266 -6.752 1.00 93.19 80 CYS A O 1
ATOM 596 N N . VAL A 1 81 ? 2.072 -6.410 -8.424 1.00 92.94 81 VAL A N 1
ATOM 597 C CA . VAL A 1 81 ? 1.430 -7.425 -7.586 1.00 92.94 81 VAL A CA 1
ATOM 598 C C . VAL A 1 81 ? 2.457 -8.450 -7.116 1.00 92.94 81 VAL A C 1
ATOM 600 O O . VAL A 1 81 ? 2.443 -8.802 -5.950 1.00 92.94 81 VAL A O 1
ATOM 603 N N . ASP A 1 82 ? 3.385 -8.858 -7.980 1.00 93.62 82 ASP A N 1
ATOM 604 C CA . ASP A 1 82 ? 4.452 -9.807 -7.638 1.00 93.62 82 ASP A CA 1
ATOM 605 C C . ASP A 1 82 ? 5.451 -9.229 -6.615 1.00 93.62 82 ASP A C 1
ATOM 607 O O . ASP A 1 82 ? 6.059 -9.972 -5.848 1.00 93.62 82 ASP A O 1
ATOM 611 N N . ALA A 1 83 ? 5.629 -7.904 -6.603 1.00 94.12 83 ALA A N 1
ATOM 612 C CA . ALA A 1 83 ? 6.524 -7.207 -5.679 1.00 94.12 83 ALA A CA 1
ATOM 613 C C . A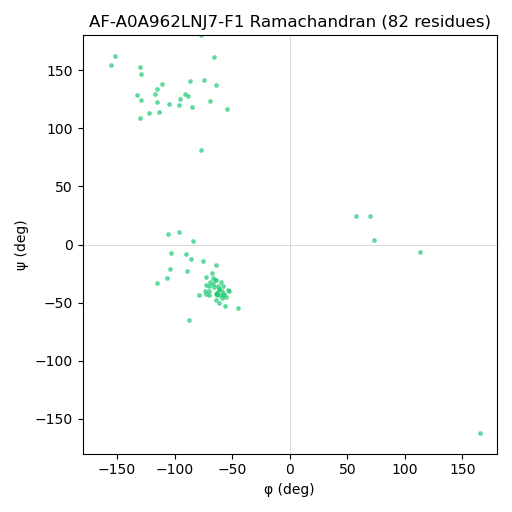LA A 1 83 ? 5.892 -6.859 -4.319 1.00 94.12 83 ALA A C 1
ATOM 615 O O . ALA A 1 83 ? 6.611 -6.411 -3.423 1.00 94.12 83 ALA A O 1
ATOM 616 N N . GLY A 1 84 ? 4.569 -6.977 -4.182 1.00 87.12 84 GLY A N 1
ATOM 617 C CA . GLY A 1 84 ? 3.849 -6.672 -2.945 1.00 87.12 84 GLY A CA 1
ATOM 618 C C . GLY A 1 84 ? 3.564 -7.927 -2.141 1.00 87.12 84 GLY A C 1
ATOM 619 O O . GLY A 1 84 ? 3.960 -7.962 -0.956 1.00 87.12 84 GLY A O 1
#

=== Feature glossary ===
Reading guide. The protein is described through the following features:

Foldseek 3Di. A 3Di character summarizes, for each residue, the relative orientation of the Cα frame of its nearest spatial neighbor. Because it encodes fold topology rather than chemistry, 3Di alignments detect remote structural similarity that sequence alignment misses.

Contact-map, Ramachandran, and PAE plots. Plot images: a contact map (which residues are close in 3D, as an N×N binary image), a Ramachandran scatter (backbone torsion angles, revealing secondary-structure composition at a glance), and — for AlphaFold structures — a PAE heatmap (pairwise prediction confidence).

Radius of gyration, Cα contacts, bounding box. Radius of gyration (Rg) is the root-mean-square distance of Cα atoms from their centroid — a single number for overall size and compactness. A globular domain of N residues has Rg ≈ 2.2·N^0.38 Å; an extended or disordered chain has a much larger Rg. The Cα contact count is the number of residue pairs whose Cα atoms are within 8 Å and are more than four positions apart in sequence — a standard proxy for tertiary packing density. The bounding box is the smallest axis-aligned box enclosing all Cα atoms.

Secondary structure (8-state, DSSP). Eight-state secondary structure (DSSP): H is the canonical α-helix, G the tighter 3₁₀-helix, I the wider π-helix; E/B are β-structure, T and S are turns and bends, and '-' is everything else. DSSP derives these from the pattern of main-chain N–H···O=C hydrogen bonds, not from the sequence.

B-factor. B-factor (Debye–Waller factor) reflects atomic displacement in the crystal lattice. It is an experimental observable (units Å²), not a prediction; low values mean the atom is pinned down, high values mean it moves or is heterogeneous across the crystal.

pLDDT. pLDDT is the predicted lDDT-Cα score: AlphaFold's confidence that the local environment of each residue (all inter-atomic distances within 15 Å) is correctly placed. It is a per-residue number between 0 and 100, with higher meaning more reliable.

Nearest PDB structures. Nearest PDB neighbors are the top structural matches found by Foldseek when searching this structure against the entire Protein Data Bank. Each hit reports a TM-score (0 to 1; >0.5 almost always implies the same fold) and an E-value. These are *structural* homologs — they may share no detectable sequence similarity.

Solvent-accessible surface area. Accessible surface area quantifies burial. A residue with SASA near zero is packed into the hydrophobic core; one with SASA >100 Å² sits on the surface. Computed here via the Shrake–Rupley numerical algorithm with a 1.4 Å probe.

Rendered structure images. Structure images are PyMOL renders from six orthogonal camera directions. Cartoon representation draws helices as coils and strands as arrows; sticks shows the backbone as bonds; surface shows the solvent-excluded envelope. Rainbow coloring maps sequence position to hue (blue→red, N→C); chain coloring assigns a distinct color per polypeptide.

Backbone torsions (φ/ψ). φ (phi) and ψ (psi) are the two rotatable backbone dihedrals per residue: φ is the C(i-1)–N–Cα–C torsion, ψ is the N–Cα–C–N(i+1) torsion, both in degrees on (−180°, 180°]. α-helical residues cluster near (−60°, −45°); β-strand residues near (−120°, +130°). A Ramachandran plot is simply a scatter of (φ, ψ) for eve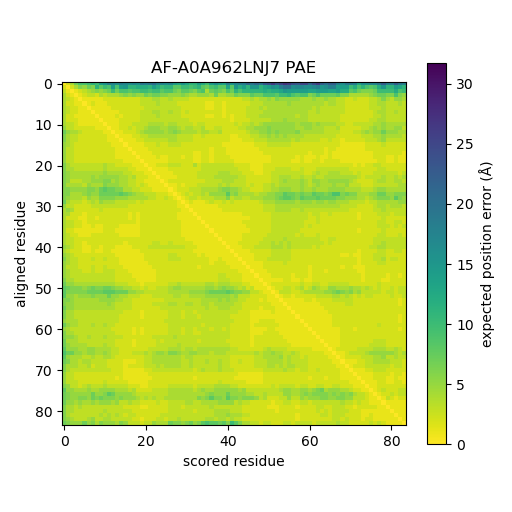ry residue.

Predicted aligned error. Predicted Aligned Error (PAE) is an AlphaFold confidence matrix: entry (i, j) is the expected error in the position of residue j, in ångströms, when the prediction is superimposed on the true structure at residue i. Low PAE within a block of residues means that block is internally rigid and well-predicted; high PAE between two blocks means their relative placement is uncertain even if each block individually is confident.

mmCIF coordinates. Structure coordinates are given as an mmCIF _atom_site loop: one row per atom with element, residue name, chain id, sequence number, and x/y/z position in Å. Only the four main-chain atoms per residue are included here; side chains are omitted to keep the record compact.

InterPro / GO / CATH / organism. Database cross-references. InterPro integrates a dozen domain/family signature databases into unified entries with residue-range hits. GO terms attach function/process/location labels with evidence codes. CATH codes position the fold in a four-level structural taxonomy. Organism is the NCBI-taxonomy species name.

Secondary structure (3-state, P-SEA). SS3 is a coarse helix/strand/coil call (letters a/b/c) made by the P-SEA algorithm from inter-Cα distances and dihedrals. It is less detailed than DSSP but needs only Cα positions.

Sequence. Sequence gives the chain of amino acids in standard one-letter code (A=alanine, C=cysteine, …, Y=tyrosine), read N→C. It is the only feature that is directly encoded by the gene; all structural features are derived from the folded form of this sequence.